Protein AF-A0A7J0FDL5-F1 (afdb_monomer)

Solvent-accessible surface area (backbone atoms only — not comparable to full-atom values): 10970 Å² total; per-residue (Å²): 127,40,43,35,61,50,73,62,72,86,63,91,62,79,85,73,79,92,63,100,62,90,77,68,72,48,79,74,49,80,45,52,60,92,78,50,78,58,84,92,40,75,62,73,76,69,49,45,46,42,46,101,73,34,39,58,66,54,97,44,52,94,80,70,74,81,78,83,60,52,62,76,56,57,80,88,77,82,76,73,83,91,69,69,64,61,73,63,90,83,65,85,80,59,89,59,46,65,60,53,51,54,57,36,47,74,77,42,92,46,58,47,58,34,88,91,36,92,39,43,88,49,96,53,69,39,42,93,92,30,84,48,79,65,75,77,80,79,81,59,66,66,60,56,51,51,53,52,52,52,51,52,50,52,53,51,52,51,50,53,54,51,53,66,74,76,106

Structure (mmCIF, N/CA/C/O backbone):
data_AF-A0A7J0FDL5-F1
#
_entry.id   AF-A0A7J0FDL5-F1
#
loop_
_atom_site.group_PDB
_atom_site.id
_atom_site.type_symbol
_atom_site.label_atom_id
_atom_site.label_alt_id
_atom_site.label_comp_id
_atom_site.label_asym_id
_atom_site.label_entity_id
_atom_site.label_seq_id
_atom_site.pdbx_PDB_ins_code
_atom_site.Cartn_x
_atom_site.Cartn_y
_atom_site.Cartn_z
_atom_site.occupancy
_atom_site.B_iso_or_equiv
_atom_site.auth_seq_id
_atom_site.auth_comp_id
_atom_site.auth_asym_id
_atom_site.auth_atom_id
_atom_site.pdbx_PDB_model_num
ATOM 1 N N . MET A 1 1 ? -16.144 3.521 3.214 1.00 43.31 1 MET A N 1
ATOM 2 C CA . MET A 1 1 ? -16.194 4.628 4.191 1.00 43.31 1 MET A CA 1
ATOM 3 C C . MET A 1 1 ? -15.368 4.153 5.355 1.00 43.31 1 MET A C 1
ATOM 5 O O . MET A 1 1 ? -15.808 3.225 6.023 1.00 43.31 1 MET A O 1
ATOM 9 N N . ASP A 1 2 ? -14.182 4.721 5.526 1.00 51.47 2 ASP A N 1
ATOM 10 C CA . ASP A 1 2 ? -13.229 4.311 6.549 1.00 51.47 2 ASP A CA 1
ATOM 11 C C . ASP A 1 2 ? -13.200 5.342 7.687 1.00 51.47 2 ASP A C 1
ATOM 13 O O . ASP A 1 2 ? -13.493 6.528 7.504 1.00 51.47 2 ASP A O 1
ATOM 17 N N . MET A 1 3 ? -12.944 4.848 8.896 1.00 55.69 3 MET A N 1
ATOM 18 C CA . MET A 1 3 ? -12.823 5.632 10.126 1.00 55.69 3 MET A CA 1
ATOM 19 C C . MET A 1 3 ? -11.340 5.842 10.427 1.00 55.69 3 MET A C 1
ATOM 21 O O . MET A 1 3 ? -10.631 4.846 10.556 1.00 55.69 3 MET A O 1
ATOM 25 N N . ASP A 1 4 ? -10.903 7.090 10.612 1.00 59.00 4 ASP A N 1
ATOM 26 C CA . ASP A 1 4 ? -9.586 7.423 11.171 1.00 59.00 4 ASP A CA 1
ATOM 27 C C . ASP A 1 4 ? -9.755 7.879 12.627 1.00 59.00 4 ASP A C 1
ATOM 29 O O . ASP A 1 4 ? -10.481 8.841 12.914 1.00 59.00 4 ASP A O 1
ATOM 33 N N . MET A 1 5 ? -9.089 7.190 13.556 1.00 58.19 5 MET A N 1
ATOM 34 C CA . MET A 1 5 ? -9.128 7.517 14.983 1.00 58.19 5 MET A CA 1
ATOM 35 C C . MET A 1 5 ? -7.757 8.007 15.444 1.00 58.19 5 MET A C 1
ATOM 37 O O . MET A 1 5 ? -6.802 7.233 15.475 1.00 58.19 5 MET A O 1
ATOM 41 N N . ASP A 1 6 ? -7.679 9.273 15.850 1.00 56.34 6 ASP A N 1
ATOM 42 C CA . ASP A 1 6 ? -6.473 9.848 16.437 1.00 56.34 6 ASP A CA 1
ATOM 43 C C . ASP A 1 6 ? -6.551 9.758 17.962 1.00 56.34 6 ASP A C 1
ATOM 45 O O . ASP A 1 6 ? -7.412 10.353 18.619 1.00 56.34 6 ASP A O 1
ATOM 49 N N . MET A 1 7 ? -5.639 8.984 18.545 1.00 52.59 7 MET A N 1
ATOM 50 C CA . MET A 1 7 ? -5.502 8.885 19.993 1.00 52.59 7 MET A CA 1
ATOM 51 C C . MET A 1 7 ? -4.511 9.942 20.480 1.00 52.59 7 MET A C 1
ATOM 53 O O . MET A 1 7 ? -3.302 9.712 20.501 1.00 52.59 7 MET A O 1
ATOM 57 N N . ASP A 1 8 ? -5.024 11.099 20.894 1.00 48.34 8 ASP A N 1
ATOM 58 C CA . ASP A 1 8 ? -4.204 12.132 21.523 1.00 48.34 8 ASP A CA 1
ATOM 59 C C . ASP A 1 8 ? -3.932 11.757 22.987 1.00 48.34 8 ASP A C 1
ATOM 61 O O . ASP A 1 8 ? -4.763 11.924 23.883 1.00 48.34 8 ASP A O 1
ATOM 65 N N . THR A 1 9 ? -2.759 11.187 23.256 1.00 50.25 9 THR A N 1
ATOM 66 C CA . THR A 1 9 ? -2.285 11.085 24.635 1.00 50.25 9 THR A CA 1
ATOM 67 C C . THR A 1 9 ? -1.778 12.462 25.043 1.00 50.25 9 THR A C 1
ATOM 69 O O . THR A 1 9 ? -0.725 12.859 24.561 1.00 50.25 9 THR A O 1
ATOM 72 N N . ASP A 1 10 ? -2.476 13.176 25.934 1.00 44.59 10 ASP A N 1
ATOM 73 C CA . ASP A 1 10 ? -2.017 14.469 26.476 1.00 44.59 10 ASP A CA 1
ATOM 74 C C . ASP A 1 10 ? -0.600 14.327 27.079 1.00 44.59 10 ASP A C 1
ATOM 76 O O . ASP A 1 10 ? -0.419 13.950 28.242 1.00 44.59 10 ASP A O 1
ATOM 80 N N . THR A 1 11 ? 0.433 14.604 26.275 1.00 44.12 11 THR A N 1
ATOM 81 C CA . THR A 1 11 ? 1.851 14.514 26.650 1.00 44.12 11 THR A CA 1
ATOM 82 C C . THR A 1 11 ? 2.346 15.780 27.344 1.00 44.12 11 THR A C 1
ATOM 84 O O . THR A 1 11 ? 3.553 16.018 27.393 1.00 44.12 11 THR A O 1
ATOM 87 N N . ARG A 1 12 ? 1.466 16.610 27.930 1.00 46.41 12 ARG A N 1
ATOM 88 C CA . ARG A 1 12 ? 1.885 17.848 28.619 1.00 46.41 12 ARG A CA 1
ATOM 89 C C . ARG A 1 12 ? 2.876 17.656 29.769 1.00 46.41 12 ARG A C 1
ATOM 91 O O . ARG A 1 12 ? 3.433 18.643 30.238 1.00 46.41 12 ARG A O 1
ATOM 98 N N . TYR A 1 13 ? 3.156 16.426 30.191 1.00 39.75 13 TYR A N 1
ATOM 99 C CA . TYR A 1 13 ? 4.300 16.119 31.042 1.00 39.75 13 TYR A CA 1
ATOM 100 C C . TYR A 1 13 ? 5.082 14.935 30.475 1.00 39.75 13 TYR A C 1
ATOM 102 O O . TYR A 1 13 ? 4.575 13.817 30.397 1.00 39.75 13 TYR A O 1
ATOM 110 N N . GLY A 1 14 ? 6.323 15.212 30.070 1.00 44.06 14 GLY A N 1
ATOM 111 C CA . GLY A 1 14 ? 7.256 14.230 29.538 1.00 44.06 14 GLY A CA 1
ATOM 112 C C . GLY A 1 14 ? 7.428 13.011 30.448 1.00 44.06 14 GLY A C 1
ATOM 113 O O . GLY A 1 14 ? 7.437 13.121 31.672 1.00 44.06 14 GLY A O 1
ATOM 114 N N . TYR A 1 15 ? 7.609 11.866 29.787 1.00 53.25 15 TYR A N 1
ATOM 115 C CA . TYR A 1 15 ? 7.873 10.536 30.337 1.00 53.25 15 TYR A CA 1
ATOM 116 C C . TYR A 1 15 ? 6.748 9.958 31.215 1.00 53.25 15 TYR A C 1
ATOM 118 O O . TYR A 1 15 ? 6.659 10.234 32.409 1.00 53.25 15 TYR A O 1
ATOM 126 N N . SER A 1 16 ? 5.905 9.079 30.659 1.00 43.62 16 SER A N 1
ATOM 127 C CA . SER A 1 16 ? 4.965 8.319 31.488 1.00 43.62 16 SER A CA 1
ATOM 128 C C . SER A 1 16 ? 4.690 6.925 30.940 1.00 43.62 16 SER A C 1
ATOM 130 O O . SER A 1 16 ? 3.967 6.746 29.967 1.00 43.62 16 SER A O 1
ATOM 132 N N . THR A 1 17 ? 5.183 5.929 31.676 1.00 43.94 17 THR A N 1
ATOM 133 C CA . THR A 1 17 ? 4.533 4.631 31.893 1.00 43.94 17 THR A CA 1
ATOM 134 C C . THR A 1 17 ? 3.007 4.779 31.867 1.00 43.94 17 THR A C 1
ATOM 136 O O . THR A 1 17 ? 2.479 5.695 32.506 1.00 43.94 17 THR A O 1
ATOM 139 N N . ILE A 1 18 ? 2.303 3.885 31.163 1.00 49.88 18 ILE A N 1
ATOM 140 C CA . ILE A 1 18 ? 0.834 3.843 31.081 1.00 49.88 18 ILE A CA 1
ATOM 141 C C . ILE A 1 18 ? 0.268 3.736 32.506 1.00 49.88 18 ILE A C 1
ATOM 143 O O . ILE A 1 18 ? 0.205 2.663 33.104 1.00 49.88 18 ILE A O 1
ATOM 147 N N . ARG A 1 19 ? -0.090 4.876 33.102 1.00 50.00 19 ARG A N 1
ATOM 148 C CA . ARG A 1 19 ? -0.825 4.925 34.368 1.00 50.00 19 ARG A CA 1
ATOM 149 C C . ARG A 1 19 ? -2.304 4.776 34.046 1.00 50.00 19 ARG A C 1
ATOM 151 O O . ARG A 1 19 ? -2.749 5.258 33.012 1.00 50.00 19 ARG A O 1
ATOM 158 N N . LYS A 1 20 ? -3.059 4.145 34.952 1.00 53.22 20 LYS A N 1
ATOM 159 C CA . LYS A 1 20 ? -4.531 4.057 34.934 1.00 53.22 20 LYS A CA 1
ATOM 160 C C . LYS A 1 20 ? -5.160 5.463 34.976 1.00 53.22 20 LYS A C 1
ATOM 162 O O . LYS A 1 20 ? -5.630 5.901 36.021 1.00 53.22 20 LYS A O 1
ATOM 167 N N . ARG A 1 21 ? -5.104 6.198 33.871 1.00 59.09 21 ARG A N 1
ATOM 168 C CA . ARG A 1 21 ? -5.808 7.460 33.638 1.00 59.09 21 ARG A CA 1
ATOM 169 C C . ARG A 1 21 ? -6.819 7.221 32.527 1.00 59.09 21 ARG A C 1
ATOM 171 O O . ARG A 1 21 ? -6.619 6.347 31.688 1.00 59.09 21 ARG A O 1
ATOM 178 N N . ILE A 1 22 ? -7.911 7.975 32.575 1.00 65.62 22 ILE A N 1
ATOM 179 C CA . ILE A 1 22 ? -8.866 8.047 31.472 1.00 65.62 22 ILE A CA 1
ATOM 180 C C . ILE A 1 22 ? -8.096 8.617 30.276 1.00 65.62 22 ILE A C 1
ATOM 182 O O . ILE A 1 22 ? -7.410 9.630 30.423 1.00 65.62 22 ILE A O 1
ATOM 186 N N . ILE A 1 23 ? -8.132 7.898 29.158 1.00 67.12 23 ILE A N 1
ATOM 187 C CA . ILE A 1 23 ? -7.591 8.344 27.877 1.00 67.12 23 ILE A CA 1
ATOM 188 C C . ILE A 1 23 ? -8.788 8.892 27.114 1.00 67.12 23 ILE A C 1
ATOM 190 O O . ILE A 1 23 ? -9.744 8.152 26.878 1.00 67.12 23 ILE A O 1
ATOM 194 N N . ASP A 1 24 ? -8.742 10.173 26.773 1.00 66.94 24 ASP A N 1
ATOM 195 C CA . ASP A 1 24 ? -9.730 10.769 25.886 1.00 66.94 24 ASP A CA 1
ATOM 196 C C . ASP A 1 24 ? -9.332 10.418 24.449 1.00 66.94 24 ASP A C 1
ATOM 198 O O . ASP A 1 24 ? -8.220 10.714 24.016 1.00 66.94 24 ASP A O 1
ATOM 202 N N . ALA A 1 25 ? -10.216 9.734 23.728 1.00 68.88 25 ALA A N 1
ATOM 203 C CA . ALA A 1 25 ? -10.014 9.376 22.330 1.00 68.88 25 ALA A CA 1
ATOM 204 C C . ALA A 1 25 ? -11.014 10.149 21.470 1.00 68.88 25 ALA A C 1
ATOM 206 O O . ALA A 1 25 ? -12.196 10.231 21.815 1.00 68.88 25 ALA A O 1
ATOM 207 N N . TYR A 1 26 ? -10.548 10.700 20.353 1.00 69.81 26 TYR A N 1
ATOM 208 C CA . TYR A 1 26 ? -11.362 11.523 19.467 1.00 69.81 26 TYR A CA 1
ATOM 209 C C . TYR A 1 26 ? -11.416 10.890 18.075 1.00 69.81 26 TYR A C 1
ATOM 211 O O . TYR A 1 26 ? -10.422 10.383 17.559 1.00 69.81 26 TYR A O 1
ATOM 219 N N . LEU A 1 27 ? -12.599 10.911 17.460 1.00 72.38 27 LEU A N 1
ATOM 220 C CA . LEU A 1 27 ? -12.745 10.568 16.049 1.00 72.38 27 LEU A CA 1
ATOM 221 C C . LEU A 1 27 ? -12.364 11.800 15.226 1.00 72.38 27 LEU A C 1
ATOM 223 O O . LEU A 1 27 ? -13.023 12.834 15.346 1.00 72.38 27 LEU A O 1
ATOM 227 N N . PHE A 1 28 ? -11.315 11.692 14.410 1.00 68.25 28 PHE A N 1
ATOM 228 C CA . PHE A 1 28 ? -10.833 12.815 13.609 1.00 68.25 28 PHE A CA 1
ATOM 229 C C . PHE A 1 28 ? -11.695 13.008 12.358 1.00 68.25 28 PHE A C 1
ATOM 231 O O . PHE A 1 28 ? -12.210 14.102 12.122 1.00 68.25 28 PHE A O 1
ATOM 238 N N . ILE A 1 29 ? -11.901 11.942 11.571 1.00 67.88 29 ILE A N 1
ATOM 239 C CA . ILE A 1 29 ? -12.686 12.009 10.333 1.00 67.88 29 ILE A CA 1
ATOM 240 C C . ILE A 1 29 ? -13.232 10.639 9.891 1.00 67.88 29 ILE A C 1
ATOM 242 O O . ILE A 1 29 ? -12.666 9.588 10.185 1.00 67.88 29 ILE A O 1
ATOM 246 N N . LEU A 1 30 ? -14.344 10.679 9.149 1.00 71.44 30 LEU A N 1
ATOM 247 C CA . LEU A 1 30 ? -14.850 9.583 8.319 1.00 71.44 30 LEU A CA 1
ATOM 248 C C . LEU A 1 30 ? -14.560 9.919 6.856 1.00 71.44 30 LEU A C 1
ATOM 250 O O . LEU A 1 30 ? -15.155 10.859 6.324 1.00 71.44 30 LEU A O 1
ATOM 254 N N . ILE A 1 31 ? -13.654 9.193 6.207 1.00 70.12 31 ILE A N 1
ATOM 255 C CA . ILE A 1 31 ? -13.233 9.497 4.834 1.00 70.12 31 ILE A CA 1
ATOM 256 C C . ILE A 1 31 ? -13.081 8.224 3.999 1.00 70.12 31 ILE A C 1
ATOM 258 O O . ILE A 1 31 ? -12.958 7.119 4.514 1.00 70.12 31 ILE A O 1
ATOM 262 N N . ASP A 1 32 ? -13.178 8.362 2.679 1.00 67.19 32 ASP A N 1
ATOM 263 C CA . ASP A 1 32 ? -12.696 7.336 1.758 1.00 67.19 32 ASP A CA 1
ATOM 264 C C . ASP A 1 32 ? -11.197 7.552 1.542 1.00 67.19 32 ASP A C 1
ATOM 266 O O . ASP A 1 32 ? -10.779 8.488 0.859 1.00 67.19 32 ASP A O 1
ATOM 270 N N . ASP A 1 33 ? -10.377 6.699 2.137 1.00 64.19 33 ASP A N 1
ATOM 271 C CA . ASP A 1 33 ? -8.926 6.835 2.069 1.00 64.19 33 ASP A CA 1
ATOM 272 C C . ASP A 1 33 ? -8.343 6.561 0.683 1.00 64.19 33 ASP A C 1
ATOM 274 O O . ASP A 1 33 ? -7.242 7.029 0.377 1.00 64.19 33 ASP A O 1
ATOM 278 N N . ASN A 1 34 ? -9.074 5.860 -0.193 1.00 65.75 34 ASN A N 1
ATOM 279 C CA . ASN A 1 34 ? -8.671 5.746 -1.595 1.00 65.75 34 ASN A CA 1
ATOM 280 C C . ASN A 1 34 ? -8.753 7.111 -2.298 1.00 65.75 34 ASN A C 1
ATOM 282 O O . ASN A 1 34 ? -8.012 7.360 -3.250 1.00 65.75 34 ASN A O 1
ATOM 286 N N . ALA A 1 35 ? -9.601 8.012 -1.794 1.00 68.88 35 ALA A N 1
ATOM 287 C CA . ALA A 1 35 ? -9.724 9.396 -2.238 1.00 68.88 35 ALA A CA 1
ATOM 288 C C . ALA A 1 35 ? -8.890 10.387 -1.399 1.00 68.88 35 ALA A C 1
ATOM 290 O O . ALA A 1 35 ? -8.858 11.581 -1.709 1.00 68.88 35 ALA A O 1
ATOM 291 N N . LYS A 1 36 ? -8.190 9.924 -0.355 1.00 68.75 36 LYS A N 1
ATOM 292 C CA . LYS A 1 36 ? -7.324 10.764 0.479 1.00 68.75 36 LYS A CA 1
ATOM 293 C C . LYS A 1 36 ? -5.974 10.974 -0.199 1.00 68.75 36 LYS A C 1
ATOM 295 O O . LYS A 1 36 ? -5.345 10.031 -0.694 1.00 68.75 36 LYS A O 1
ATOM 300 N N . SER A 1 37 ? -5.542 12.233 -0.240 1.00 65.19 37 SER A N 1
ATOM 301 C CA . SER A 1 37 ? -4.256 12.617 -0.819 1.00 65.19 37 SER A CA 1
ATOM 302 C C . SER A 1 37 ? -3.092 12.065 0.005 1.00 65.19 37 SER A C 1
ATOM 304 O O . SER A 1 37 ? -3.137 12.106 1.228 1.00 65.19 37 SER A O 1
ATOM 306 N N . ILE A 1 38 ? -2.039 11.608 -0.674 1.00 67.75 38 ILE A N 1
ATOM 307 C CA . ILE A 1 38 ? -0.753 11.214 -0.069 1.00 67.75 38 ILE A CA 1
ATOM 308 C C . ILE A 1 38 ? 0.249 12.377 0.006 1.00 67.75 38 ILE A C 1
ATOM 310 O O . ILE A 1 38 ? 1.382 12.192 0.435 1.00 67.75 38 ILE A O 1
ATOM 314 N N . THR A 1 39 ? -0.136 13.573 -0.459 1.00 64.31 39 THR A N 1
ATOM 315 C CA . THR A 1 39 ? 0.737 14.758 -0.461 1.00 64.31 39 THR A CA 1
ATOM 316 C C . THR A 1 39 ? 1.253 15.159 0.928 1.00 64.31 39 THR A C 1
ATOM 318 O O . THR A 1 39 ? 2.411 15.569 0.993 1.00 64.31 39 THR A O 1
ATOM 321 N N . PRO A 1 40 ? 0.470 15.081 2.026 1.00 63.59 40 PRO A N 1
ATOM 322 C CA . PRO A 1 40 ? 0.981 15.446 3.347 1.00 63.59 40 PRO A CA 1
ATOM 323 C C . PRO A 1 40 ? 1.905 14.368 3.948 1.00 63.59 40 PRO A C 1
ATOM 325 O O . PRO A 1 40 ? 2.838 14.706 4.677 1.00 63.59 40 PRO A O 1
ATOM 328 N N . GLY A 1 41 ? 1.737 13.101 3.557 1.00 66.12 41 GLY A N 1
ATOM 329 C CA . GLY A 1 41 ? 2.733 12.046 3.717 1.00 66.12 41 GLY A CA 1
ATOM 330 C C . GLY A 1 41 ? 2.187 10.631 3.498 1.00 66.12 41 GLY A C 1
ATOM 331 O O . GLY A 1 41 ? 0.985 10.384 3.475 1.00 66.12 41 GLY A O 1
ATOM 332 N N . CYS A 1 42 ? 3.090 9.654 3.370 1.00 66.62 42 CYS A N 1
ATOM 333 C CA . CYS A 1 42 ? 2.742 8.246 3.115 1.00 66.62 42 CYS A CA 1
ATOM 334 C C . CYS A 1 42 ? 2.041 7.538 4.297 1.00 66.62 42 CYS A C 1
ATOM 336 O O . CYS A 1 42 ? 1.556 6.416 4.159 1.00 66.62 42 CYS A O 1
ATOM 338 N N . PHE A 1 43 ? 2.010 8.163 5.476 1.00 65.12 43 PHE A N 1
ATOM 339 C CA . PHE A 1 43 ? 1.526 7.567 6.724 1.00 65.12 43 PHE A CA 1
ATOM 340 C C . PHE A 1 43 ? 0.008 7.688 6.915 1.00 65.12 43 PHE A C 1
ATOM 342 O O . PHE A 1 43 ? -0.591 6.816 7.538 1.00 65.12 43 PHE A O 1
ATOM 349 N N . GLU A 1 44 ? -0.636 8.707 6.343 1.00 63.62 44 GLU A N 1
ATOM 350 C CA . GLU A 1 44 ? -2.047 9.027 6.617 1.00 63.62 44 GLU A CA 1
ATOM 351 C C . GLU A 1 44 ? -3.034 7.948 6.165 1.00 63.62 44 GLU A C 1
ATOM 353 O O . GLU A 1 44 ? -4.095 7.813 6.761 1.00 63.62 44 GLU A O 1
ATOM 358 N N . ARG A 1 45 ? -2.683 7.132 5.165 1.00 66.19 45 ARG A N 1
ATOM 359 C CA . ARG A 1 45 ? -3.528 6.017 4.697 1.00 66.19 45 ARG A CA 1
ATOM 360 C C . ARG A 1 45 ? -3.516 4.785 5.610 1.00 66.19 45 ARG A C 1
ATOM 362 O O . ARG A 1 45 ? -4.258 3.839 5.344 1.00 66.19 45 ARG A O 1
ATOM 369 N N . HIS A 1 46 ? -2.686 4.777 6.658 1.00 70.62 46 HIS A N 1
ATOM 370 C CA . HIS A 1 46 ? -2.448 3.617 7.525 1.00 70.62 46 HIS A CA 1
ATOM 371 C C . HIS A 1 46 ? -3.115 3.715 8.908 1.00 70.62 46 HIS A C 1
ATOM 373 O O . HIS A 1 46 ? -2.989 2.779 9.704 1.00 70.62 46 HIS A O 1
ATOM 379 N N . TRP A 1 47 ? -3.820 4.808 9.214 1.00 71.94 47 TRP A N 1
ATOM 380 C CA . TRP A 1 47 ? -4.470 5.045 10.519 1.00 71.94 47 TRP A CA 1
ATOM 381 C C . TRP A 1 47 ? -5.931 4.584 10.588 1.00 71.94 47 TRP A C 1
ATOM 383 O O . TRP A 1 47 ? -6.619 4.793 11.587 1.00 71.94 47 TRP A O 1
ATOM 393 N N . ARG A 1 48 ? -6.355 3.847 9.561 1.00 72.88 48 ARG A N 1
ATOM 394 C CA . ARG A 1 48 ? -7.690 3.276 9.447 1.00 72.88 48 ARG A CA 1
ATOM 395 C C . ARG A 1 48 ? -8.036 2.354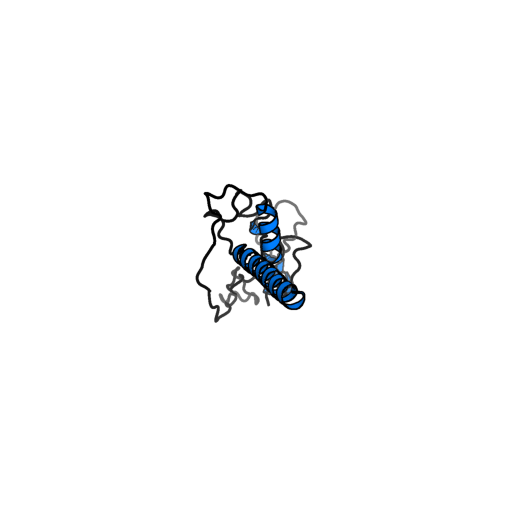 10.606 1.00 72.88 48 ARG A C 1
ATOM 397 O O . ARG A 1 48 ? -7.217 1.553 11.063 1.00 72.88 48 ARG A O 1
ATOM 404 N N . VAL A 1 49 ? -9.307 2.385 10.978 1.00 81.88 49 VAL A N 1
ATOM 405 C CA . VAL A 1 49 ? -9.942 1.468 11.928 1.00 81.88 49 VAL A CA 1
ATOM 406 C C . VAL A 1 49 ? -10.249 0.092 11.301 1.00 81.88 49 VAL A C 1
ATOM 408 O O . VAL A 1 49 ? -10.340 -0.906 12.021 1.00 81.88 49 VAL A O 1
ATOM 411 N N . PHE A 1 50 ? -10.340 0.020 9.969 1.00 81.00 50 PHE A N 1
ATOM 412 C CA . PHE A 1 50 ? -10.495 -1.216 9.195 1.00 81.00 50 PHE A CA 1
ATOM 413 C C . PHE A 1 50 ? -9.312 -1.443 8.243 1.00 81.00 50 PHE A C 1
ATOM 415 O O . PHE A 1 50 ? -8.684 -0.496 7.772 1.00 81.00 50 PHE A O 1
ATOM 422 N N . GLU A 1 51 ? -9.011 -2.704 7.943 1.00 78.69 51 GLU A N 1
ATOM 423 C CA . GLU A 1 51 ? -8.129 -3.088 6.841 1.00 78.69 51 GLU A CA 1
ATOM 424 C C . GLU A 1 51 ? -8.787 -2.809 5.477 1.00 78.69 51 GLU A C 1
ATOM 426 O O . GLU A 1 51 ? -9.980 -2.517 5.383 1.00 78.69 51 GLU A O 1
ATOM 431 N N . PHE A 1 52 ? -8.016 -2.934 4.391 1.00 75.75 52 PHE A N 1
ATOM 432 C CA . PHE A 1 52 ? -8.496 -2.701 3.020 1.00 75.75 52 PHE A CA 1
ATOM 43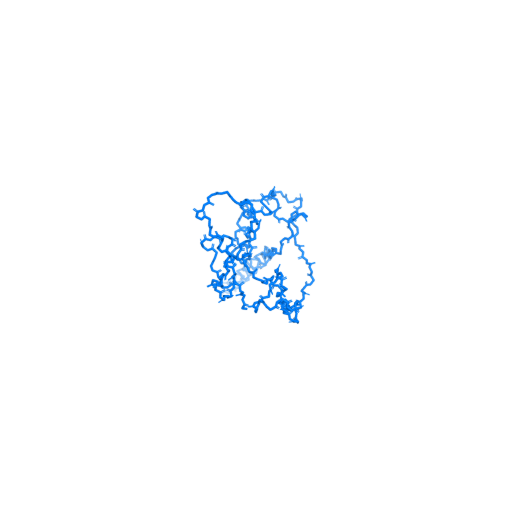3 C C . PHE A 1 52 ? -9.671 -3.608 2.608 1.00 75.75 52 PHE A C 1
ATOM 435 O O . PHE A 1 52 ? -10.391 -3.299 1.662 1.00 75.75 52 PHE A O 1
ATOM 442 N N . ASP A 1 53 ? -9.845 -4.739 3.292 1.00 75.94 53 ASP A N 1
ATOM 443 C CA . ASP A 1 53 ? -10.923 -5.704 3.093 1.00 75.94 53 ASP A CA 1
ATOM 444 C C . ASP A 1 53 ? -12.054 -5.551 4.126 1.00 75.94 53 ASP A C 1
ATOM 446 O O . ASP A 1 53 ? -12.889 -6.437 4.278 1.00 75.94 53 ASP A O 1
ATOM 450 N N . GLY A 1 54 ? -12.096 -4.437 4.861 1.00 81.69 54 GLY A N 1
ATOM 451 C CA . GLY A 1 54 ? -13.153 -4.161 5.829 1.00 81.69 54 GLY A CA 1
ATOM 452 C C . GLY A 1 54 ? -13.069 -4.999 7.105 1.00 81.69 54 GLY A C 1
ATOM 453 O O . GLY A 1 54 ? -14.028 -5.00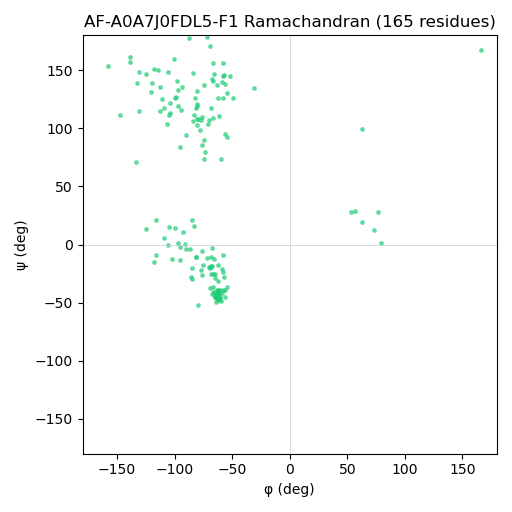5 7.878 1.00 81.69 54 GLY A O 1
ATOM 454 N N . LYS A 1 55 ? -11.960 -5.708 7.361 1.00 85.75 55 LYS A N 1
ATOM 455 C CA . LYS A 1 55 ? -11.731 -6.364 8.655 1.00 85.75 55 LYS A CA 1
ATOM 456 C C . LYS A 1 55 ? -11.369 -5.344 9.734 1.00 85.75 55 LYS A C 1
ATOM 458 O O . LYS A 1 55 ? -10.573 -4.448 9.467 1.00 85.75 55 LYS A O 1
ATOM 463 N N . PRO A 1 56 ? -11.912 -5.460 10.956 1.00 86.94 56 PRO A N 1
ATOM 464 C CA . PRO A 1 56 ? -11.505 -4.619 12.073 1.00 86.94 56 PRO A CA 1
ATOM 465 C C . PRO A 1 56 ? -10.007 -4.742 12.349 1.00 86.94 56 PRO A C 1
ATOM 467 O O . PRO A 1 56 ? -9.515 -5.844 12.580 1.00 86.94 56 PRO A O 1
ATOM 470 N N . LYS A 1 57 ? -9.296 -3.613 12.378 1.00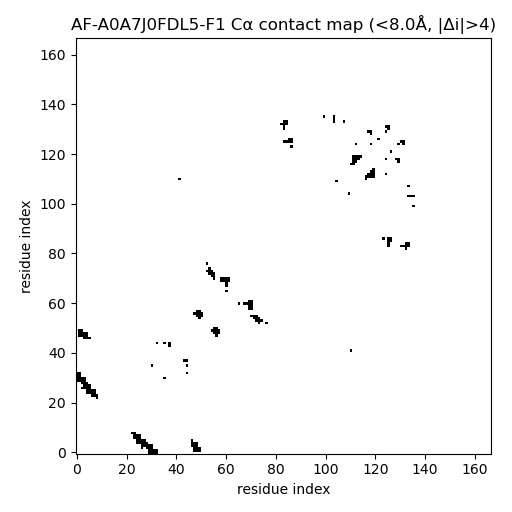 84.56 57 LYS A N 1
ATOM 471 C CA . LYS A 1 57 ? -7.865 -3.574 12.712 1.00 84.56 57 LYS A CA 1
ATOM 472 C C . LYS A 1 57 ? -7.619 -3.514 14.221 1.00 84.56 57 LYS A C 1
ATOM 474 O O . LYS A 1 57 ? -6.600 -3.994 14.711 1.00 84.56 57 LYS A O 1
ATOM 479 N N . TYR A 1 58 ? -8.551 -2.916 14.961 1.00 82.69 58 TYR A N 1
ATOM 480 C CA . TYR A 1 58 ? -8.454 -2.713 16.404 1.00 82.69 58 TYR A CA 1
ATOM 481 C C . TYR A 1 58 ? -9.668 -3.298 17.124 1.00 82.69 58 TYR A C 1
ATOM 483 O O . TYR A 1 58 ? -10.793 -3.247 16.623 1.00 82.69 58 TYR A O 1
ATOM 491 N N . GLU A 1 59 ? -9.447 -3.797 18.339 1.00 82.25 59 GLU A N 1
ATOM 492 C CA . GLU A 1 59 ? -10.517 -4.172 19.266 1.00 82.25 59 GLU A CA 1
ATOM 493 C C . GLU A 1 59 ? -11.171 -2.903 19.834 1.00 82.25 59 GLU A C 1
ATOM 495 O O . GLU A 1 59 ? -10.855 -2.447 20.933 1.00 82.25 59 GLU A O 1
ATOM 500 N N . LEU A 1 60 ? -12.051 -2.293 19.038 1.00 79.69 60 LEU A N 1
ATOM 501 C CA . LEU A 1 60 ? -12.707 -1.029 19.357 1.00 79.69 60 LEU A CA 1
ATOM 502 C C . LEU A 1 60 ? -14.204 -1.231 19.630 1.00 79.69 60 LEU A C 1
ATOM 504 O O . LEU A 1 60 ? -14.935 -1.750 18.788 1.00 79.69 60 LEU A O 1
ATOM 508 N N . ASP A 1 61 ? -14.657 -0.772 20.798 1.00 81.44 61 ASP A N 1
ATOM 509 C CA . ASP A 1 61 ? -16.072 -0.628 21.161 1.00 81.44 61 ASP A CA 1
ATOM 510 C C . ASP A 1 61 ? -16.435 0.863 21.138 1.00 81.44 61 ASP A C 1
ATOM 512 O O . ASP A 1 61 ? -16.088 1.611 22.054 1.00 81.44 61 ASP A O 1
ATOM 516 N N . LEU A 1 62 ? -17.135 1.292 20.085 1.00 77.50 62 LEU A N 1
ATOM 517 C CA . LEU A 1 62 ? -17.524 2.694 19.885 1.00 77.50 62 LEU A CA 1
ATOM 518 C C . LEU A 1 62 ? -18.545 3.198 20.918 1.00 77.50 62 LEU A C 1
ATOM 520 O O . LEU A 1 62 ? -18.692 4.408 21.083 1.00 77.50 62 LEU A O 1
ATOM 524 N N . PHE A 1 63 ? -19.252 2.301 21.612 1.00 78.31 63 PHE A N 1
ATOM 525 C CA . PHE A 1 63 ? -20.239 2.667 22.630 1.00 78.31 63 PHE A CA 1
ATOM 526 C C . PHE A 1 63 ? -19.653 2.663 24.046 1.00 78.31 63 PHE A C 1
ATOM 528 O O . PHE A 1 63 ? -20.285 3.174 24.972 1.00 78.31 63 PHE A O 1
ATOM 535 N N . GLY A 1 64 ? -18.460 2.087 24.231 1.00 74.31 64 GLY A N 1
ATOM 536 C CA . GLY A 1 64 ? -17.789 1.993 25.528 1.00 74.31 64 GLY A CA 1
ATOM 537 C C . GLY A 1 64 ? -18.553 1.161 26.565 1.00 74.31 64 GLY A C 1
ATOM 538 O O . GLY A 1 64 ? -18.309 1.296 27.766 1.00 74.31 64 GLY A O 1
ATOM 539 N N . LEU A 1 65 ? -19.482 0.310 26.125 1.00 77.94 65 LEU A N 1
ATOM 540 C CA . LEU A 1 65 ? -20.350 -0.484 26.997 1.00 77.94 65 LEU A CA 1
ATOM 541 C C . LEU A 1 65 ? -19.654 -1.750 27.522 1.00 77.94 65 LEU A C 1
ATOM 543 O O . LEU A 1 65 ? -20.161 -2.385 28.444 1.00 77.94 65 LEU A O 1
ATOM 547 N N . ARG A 1 66 ? -18.477 -2.103 26.979 1.00 69.69 66 ARG A N 1
ATOM 548 C CA . ARG A 1 66 ? -17.679 -3.290 27.355 1.00 69.69 66 ARG A CA 1
ATOM 549 C C . ARG A 1 66 ? -18.463 -4.597 27.218 1.00 69.69 66 ARG A C 1
ATOM 551 O O . ARG A 1 66 ? -18.183 -5.575 27.906 1.00 69.69 66 ARG A O 1
ATOM 558 N N . GLU A 1 67 ? -19.419 -4.634 26.295 1.00 74.06 67 GLU A N 1
ATOM 559 C CA . GLU A 1 67 ? -20.263 -5.805 26.029 1.00 74.06 67 GLU A CA 1
ATOM 560 C C . GLU A 1 67 ? -19.593 -6.832 25.092 1.00 74.06 67 GLU A C 1
ATOM 562 O O . GLU A 1 67 ? -20.278 -7.686 24.535 1.00 74.06 67 GLU A O 1
ATOM 567 N N . ASN A 1 68 ? -18.270 -6.754 24.877 1.00 67.31 68 ASN A N 1
ATOM 568 C CA . ASN A 1 68 ? -17.540 -7.515 23.846 1.00 67.31 68 ASN A CA 1
ATOM 569 C C . ASN A 1 68 ? -18.133 -7.356 22.432 1.00 67.31 68 ASN A C 1
ATOM 571 O O . ASN A 1 68 ? -18.023 -8.245 21.590 1.00 67.31 68 ASN A O 1
ATOM 575 N N . LYS A 1 69 ? -18.770 -6.214 22.162 1.00 73.88 69 LYS A N 1
ATOM 576 C CA . LYS A 1 69 ? -19.274 -5.851 20.837 1.00 73.88 69 LYS A CA 1
ATOM 577 C C . LYS A 1 69 ? -18.234 -4.981 20.148 1.00 73.88 69 LYS A C 1
ATOM 579 O O . LYS A 1 69 ? -18.278 -3.759 20.237 1.00 73.88 69 LYS A O 1
ATOM 584 N N . GLY A 1 70 ? -17.260 -5.645 19.535 1.00 81.38 70 GLY A N 1
ATOM 585 C CA . GLY A 1 70 ? -16.287 -4.987 18.673 1.00 81.38 70 GLY A CA 1
ATOM 586 C C . GLY A 1 70 ? -16.909 -4.546 17.349 1.00 81.38 70 GLY A C 1
ATOM 587 O O . GLY A 1 70 ? -18.082 -4.799 17.062 1.00 8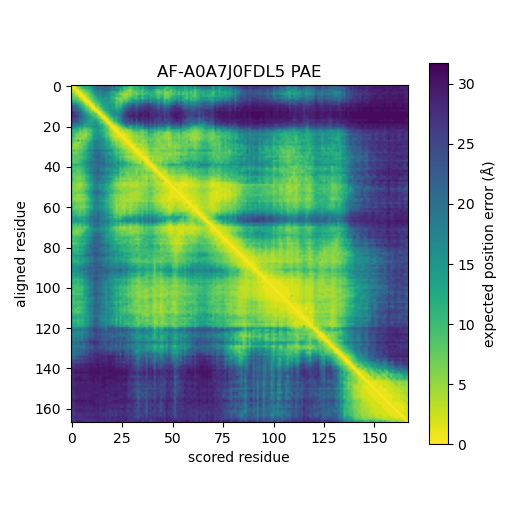1.38 70 GLY A O 1
ATOM 588 N N . LEU A 1 71 ? -16.091 -3.906 16.525 1.00 85.56 71 LEU A N 1
ATOM 589 C CA . LEU A 1 71 ? -16.440 -3.592 15.145 1.00 85.56 71 LEU A CA 1
ATOM 590 C C . LEU A 1 71 ? -16.800 -4.865 14.370 1.00 85.56 71 LEU A C 1
ATOM 592 O O . LEU A 1 71 ? -16.215 -5.929 14.574 1.00 85.56 71 LEU A O 1
ATOM 596 N N . VAL A 1 72 ? -17.750 -4.734 13.450 1.00 87.06 72 VAL A N 1
ATOM 597 C CA . VAL A 1 72 ? -18.184 -5.828 12.579 1.00 87.06 72 VAL A CA 1
ATOM 598 C C . VAL A 1 72 ? -17.451 -5.708 11.252 1.00 87.06 72 VAL A C 1
ATOM 600 O O . VAL A 1 72 ? -17.371 -4.616 10.691 1.00 87.06 72 VAL A O 1
ATOM 603 N N . ALA A 1 73 ? -16.905 -6.822 10.768 1.00 86.56 73 ALA A N 1
ATOM 604 C CA . ALA A 1 73 ? -16.244 -6.857 9.473 1.00 86.56 73 ALA A CA 1
ATOM 605 C C . ALA A 1 73 ? -17.237 -6.609 8.331 1.00 86.56 73 ALA A C 1
ATOM 607 O O . ALA A 1 73 ? -18.391 -7.032 8.398 1.00 86.56 73 ALA A O 1
ATOM 608 N N . GLY A 1 74 ? -16.764 -5.964 7.266 1.00 84.44 74 GLY A N 1
ATOM 609 C CA . GLY A 1 74 ? -17.488 -5.937 6.000 1.00 84.44 74 GLY A CA 1
ATOM 610 C C . GLY A 1 74 ? -17.710 -7.356 5.466 1.00 84.44 74 GLY A C 1
ATOM 611 O O . GLY A 1 74 ? -16.828 -8.210 5.549 1.00 84.44 74 GLY A O 1
ATOM 612 N N . GLU A 1 75 ? -18.895 -7.617 4.920 1.00 86.69 75 GLU A N 1
ATOM 613 C CA . GLU A 1 75 ? -19.241 -8.908 4.318 1.00 86.69 75 GLU A CA 1
ATOM 614 C C . GLU A 1 75 ? -19.136 -8.857 2.786 1.00 86.69 75 GLU A C 1
ATOM 616 O O . GLU A 1 75 ? -19.204 -7.789 2.178 1.00 86.69 75 GLU A O 1
ATOM 621 N N . GLY A 1 76 ? -19.006 -10.027 2.150 1.00 85.06 76 GLY A N 1
ATOM 622 C CA . GLY A 1 76 ? -19.042 -10.147 0.687 1.00 85.06 76 GLY A CA 1
ATOM 623 C C . GLY A 1 76 ? -17.761 -9.712 -0.030 1.00 85.06 76 GLY A C 1
ATOM 624 O O . GLY A 1 76 ? -17.824 -9.274 -1.175 1.00 85.06 76 GLY A O 1
ATOM 625 N N . VAL A 1 77 ? -16.603 -9.811 0.629 1.00 83.00 77 VAL A N 1
ATOM 626 C CA . VAL A 1 77 ? -15.315 -9.496 -0.002 1.00 83.00 77 VAL A CA 1
ATOM 627 C C . VAL A 1 77 ? -14.841 -10.666 -0.855 1.00 83.00 77 VAL A C 1
ATOM 629 O O . VAL A 1 77 ? -14.393 -11.694 -0.343 1.00 83.00 77 VAL A O 1
ATOM 632 N N . ASP A 1 78 ? -14.901 -10.484 -2.170 1.00 81.94 78 ASP A N 1
ATOM 633 C CA . ASP A 1 78 ? -14.348 -11.428 -3.133 1.00 81.94 78 ASP A CA 1
ATOM 634 C C . ASP A 1 78 ? -12.851 -11.178 -3.328 1.00 81.94 78 ASP A C 1
ATOM 636 O O . ASP A 1 78 ? -12.422 -10.177 -3.909 1.00 81.94 78 ASP A O 1
ATOM 640 N N . TYR A 1 79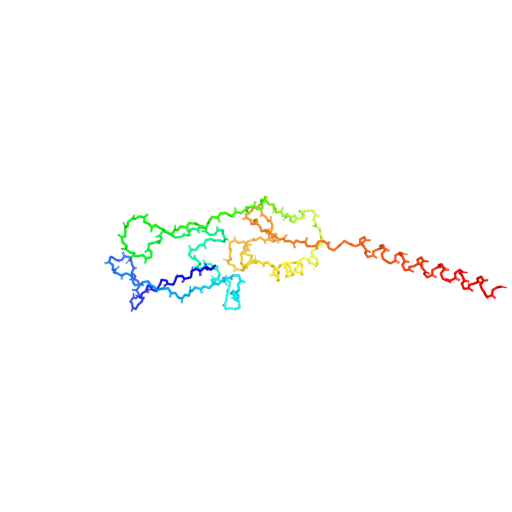 ? -12.029 -12.120 -2.867 1.00 75.50 79 TYR A N 1
ATOM 641 C CA . TYR A 1 79 ? -10.592 -12.067 -3.105 1.00 75.50 79 TYR A CA 1
ATOM 642 C C . TYR A 1 79 ? -10.255 -12.627 -4.483 1.00 75.50 79 TYR A C 1
ATOM 644 O O . TYR A 1 79 ? -10.543 -13.781 -4.811 1.00 75.50 79 TYR A O 1
ATOM 652 N N . ILE A 1 80 ? -9.540 -11.832 -5.270 1.00 75.19 80 ILE A N 1
ATOM 653 C CA . ILE A 1 80 ? -8.857 -12.325 -6.463 1.00 75.19 80 ILE A CA 1
ATOM 654 C C . ILE A 1 80 ? -7.718 -13.256 -6.000 1.00 75.19 80 ILE A C 1
ATOM 656 O O . ILE A 1 80 ? -7.077 -12.969 -4.982 1.00 75.19 80 ILE A O 1
ATOM 660 N N . PRO A 1 81 ? -7.431 -14.370 -6.708 1.00 78.19 81 PRO A N 1
ATOM 661 C CA . PRO A 1 81 ? -6.294 -15.222 -6.386 1.00 78.19 81 PRO A CA 1
ATOM 662 C C . PRO A 1 81 ? -5.015 -14.400 -6.229 1.00 78.19 81 PRO A C 1
ATOM 664 O O . PRO A 1 81 ? -4.648 -13.652 -7.137 1.00 78.19 81 PRO A O 1
ATOM 667 N N . LYS A 1 82 ? -4.333 -14.564 -5.090 1.00 73.00 82 LYS A N 1
ATOM 668 C CA . LYS A 1 82 ? -3.068 -13.882 -4.810 1.00 73.00 82 LYS A CA 1
ATOM 669 C C . LYS A 1 82 ? -2.034 -14.310 -5.848 1.00 73.00 82 LYS A C 1
ATOM 671 O O . LYS A 1 82 ? -1.624 -15.468 -5.882 1.00 73.00 82 LYS A O 1
ATOM 676 N N . ARG A 1 83 ? -1.661 -13.381 -6.721 1.00 72.88 83 ARG A N 1
ATOM 677 C CA . ARG A 1 83 ? -0.627 -13.550 -7.742 1.00 72.88 83 ARG A CA 1
ATOM 678 C C . ARG A 1 83 ? 0.273 -12.332 -7.692 1.00 72.88 83 ARG A C 1
ATOM 680 O O . ARG A 1 83 ? -0.222 -11.214 -7.581 1.00 72.88 83 ARG A O 1
ATOM 687 N N . TRP A 1 84 ? 1.567 -12.562 -7.815 1.00 72.75 84 TRP A N 1
ATOM 688 C CA . TRP A 1 84 ? 2.574 -11.516 -7.870 1.00 72.75 84 TRP A CA 1
ATOM 689 C C . TRP A 1 84 ? 3.502 -11.779 -9.055 1.00 72.75 84 TRP A C 1
ATOM 691 O O . TRP A 1 84 ? 3.709 -12.924 -9.468 1.00 72.75 84 TRP A O 1
ATOM 701 N N . CYS A 1 85 ? 4.014 -10.699 -9.633 1.00 72.56 85 CYS A N 1
ATOM 702 C CA . CYS A 1 85 ? 5.059 -10.750 -10.643 1.00 72.56 85 CYS A CA 1
ATOM 703 C C . CYS A 1 85 ? 6.379 -10.474 -9.933 1.00 72.56 85 CYS A C 1
ATOM 705 O O . CYS A 1 85 ? 6.484 -9.467 -9.245 1.00 72.56 85 CYS A O 1
ATOM 707 N N . VAL A 1 86 ? 7.360 -11.355 -10.111 1.00 73.69 86 VAL A N 1
ATOM 708 C CA . VAL A 1 86 ? 8.720 -11.140 -9.605 1.00 73.69 86 VAL A CA 1
ATOM 709 C C . VAL A 1 86 ? 9.577 -10.604 -10.743 1.00 73.69 86 VAL A C 1
ATOM 711 O O . VAL A 1 86 ? 9.422 -11.038 -11.896 1.00 73.69 86 VAL A O 1
ATOM 714 N N . LEU A 1 87 ? 10.458 -9.651 -10.441 1.00 73.12 87 LEU A N 1
ATOM 715 C CA . LEU A 1 87 ? 11.469 -9.199 -11.384 1.00 73.12 87 LEU A CA 1
ATOM 716 C C . LEU A 1 87 ? 12.298 -10.403 -11.839 1.00 73.12 87 LEU A C 1
ATOM 718 O O . LEU A 1 87 ? 12.624 -11.302 -11.069 1.00 73.12 87 LEU A O 1
ATOM 722 N N . ASN A 1 88 ? 12.609 -10.469 -13.130 1.00 76.25 88 ASN A N 1
ATOM 723 C CA . ASN A 1 88 ? 13.392 -11.587 -13.637 1.00 76.25 88 ASN A CA 1
ATOM 724 C C . ASN A 1 88 ? 14.827 -11.485 -13.083 1.00 76.25 88 ASN A C 1
ATOM 726 O O . ASN A 1 88 ? 15.529 -10.555 -13.484 1.00 76.25 88 ASN A O 1
ATOM 730 N N . PRO A 1 89 ? 15.315 -12.450 -12.277 1.00 76.38 89 PRO A N 1
ATOM 731 C CA . PRO A 1 89 ? 16.656 -12.383 -11.688 1.00 76.38 89 PRO A CA 1
ATOM 732 C C . PRO A 1 89 ? 17.775 -12.463 -12.737 1.00 76.38 89 PRO A C 1
ATOM 734 O O . PRO A 1 89 ? 18.937 -12.215 -12.441 1.00 76.38 89 PRO A O 1
ATOM 737 N N . GLN A 1 90 ? 17.440 -12.841 -13.975 1.00 79.56 90 GLN A N 1
ATOM 738 C CA . GLN A 1 90 ? 18.367 -12.893 -15.106 1.00 79.56 90 GLN A CA 1
ATOM 739 C C . GLN A 1 90 ? 18.309 -11.641 -15.995 1.00 79.56 90 GLN A C 1
ATOM 741 O O . GLN A 1 90 ? 18.991 -11.596 -17.022 1.00 79.56 90 GLN A O 1
ATOM 746 N N . ALA A 1 91 ? 17.478 -10.647 -15.659 1.00 78.44 91 ALA A N 1
ATOM 747 C CA . ALA A 1 91 ? 17.468 -9.369 -16.360 1.00 78.44 91 ALA A CA 1
ATOM 748 C C . ALA A 1 91 ? 18.819 -8.661 -16.174 1.00 78.44 91 ALA A C 1
ATOM 750 O O . ALA A 1 91 ? 19.405 -8.682 -15.097 1.00 78.44 91 ALA A O 1
ATOM 751 N N . ARG A 1 92 ? 19.336 -8.076 -17.256 1.00 76.00 92 ARG A N 1
ATOM 752 C CA . ARG A 1 92 ? 20.634 -7.374 -17.266 1.00 76.00 92 ARG A CA 1
ATOM 753 C C . ARG A 1 92 ? 20.513 -5.897 -17.612 1.00 76.00 92 ARG A C 1
ATOM 755 O O . ARG A 1 92 ? 21.470 -5.158 -17.428 1.00 76.00 92 ARG A O 1
ATOM 762 N N . ASP A 1 93 ? 19.365 -5.506 -18.149 1.00 78.00 93 ASP A N 1
ATOM 763 C CA . ASP A 1 93 ? 19.067 -4.144 -18.555 1.00 78.00 93 ASP A CA 1
ATOM 764 C C . ASP A 1 93 ? 18.038 -3.562 -17.587 1.00 78.00 93 ASP A C 1
ATOM 766 O O . ASP A 1 93 ? 16.928 -4.084 -17.454 1.00 78.00 93 ASP A O 1
ATOM 770 N N . PHE A 1 94 ? 18.458 -2.510 -16.890 1.00 78.75 94 PHE A N 1
ATOM 771 C CA . PHE A 1 94 ? 17.676 -1.797 -15.887 1.00 78.75 94 PHE A CA 1
ATOM 772 C C . PHE A 1 94 ? 17.586 -0.299 -16.200 1.00 78.75 94 PHE A C 1
ATOM 774 O O . PHE A 1 94 ? 17.150 0.462 -15.339 1.00 78.75 94 PHE A O 1
ATOM 781 N N . GLU A 1 95 ? 17.959 0.149 -17.408 1.00 82.94 95 GLU A N 1
ATOM 782 C CA . GLU A 1 95 ? 17.908 1.580 -17.760 1.00 82.94 95 GLU A CA 1
ATOM 783 C C . GLU A 1 95 ? 16.497 2.163 -17.573 1.00 82.94 95 GLU A C 1
ATOM 785 O O . GLU A 1 95 ? 16.321 3.260 -17.041 1.00 82.94 95 GLU A O 1
ATOM 790 N N . ASP A 1 96 ? 15.478 1.379 -17.927 1.00 79.19 96 ASP A N 1
ATOM 791 C CA . ASP A 1 96 ? 14.071 1.770 -17.826 1.00 79.19 96 ASP A CA 1
ATOM 792 C C . ASP A 1 96 ? 13.424 1.414 -16.488 1.00 79.19 96 ASP A C 1
ATOM 794 O O . ASP A 1 96 ? 12.261 1.750 -16.249 1.00 79.19 96 ASP A O 1
ATOM 798 N N . PHE A 1 97 ? 14.155 0.732 -15.607 1.00 78.31 97 PHE A N 1
ATOM 799 C CA . PHE A 1 97 ? 13.603 0.210 -14.366 1.00 78.31 97 PHE A CA 1
ATOM 800 C C . PHE A 1 97 ? 13.033 1.315 -13.460 1.00 78.31 97 PHE A C 1
ATOM 802 O O . PHE A 1 97 ? 11.858 1.201 -13.104 1.00 78.31 97 PHE A O 1
ATOM 809 N N . PRO A 1 98 ? 13.740 2.435 -13.188 1.00 80.00 98 PRO A N 1
ATOM 810 C CA . PRO A 1 98 ? 13.183 3.526 -12.387 1.00 80.00 98 PRO A CA 1
ATOM 811 C C . PRO A 1 98 ? 11.895 4.112 -12.982 1.00 80.00 98 PRO A C 1
ATOM 813 O O . PRO A 1 98 ? 10.920 4.313 -12.268 1.00 80.00 98 PRO A O 1
ATOM 816 N N . ARG A 1 99 ? 11.842 4.301 -14.311 1.00 79.50 99 ARG A N 1
ATOM 817 C CA . ARG A 1 99 ? 10.655 4.849 -14.996 1.00 79.50 99 ARG A CA 1
ATOM 818 C C . ARG A 1 99 ? 9.454 3.911 -14.921 1.00 79.50 99 ARG A C 1
ATOM 820 O O . ARG A 1 99 ? 8.319 4.371 -14.816 1.00 79.50 99 ARG A O 1
ATOM 827 N N . ASN A 1 100 ? 9.693 2.603 -14.990 1.00 79.38 100 ASN A N 1
ATOM 828 C CA . ASN A 1 100 ? 8.641 1.599 -14.861 1.00 79.38 100 ASN A CA 1
ATOM 829 C C . ASN A 1 100 ? 8.085 1.546 -13.434 1.00 79.38 100 ASN A C 1
ATOM 831 O O . ASN A 1 100 ? 6.874 1.400 -13.271 1.00 79.38 100 ASN A O 1
ATOM 835 N N . ILE A 1 101 ? 8.947 1.707 -12.423 1.00 78.69 101 ILE A N 1
ATOM 836 C CA . ILE A 1 101 ? 8.524 1.841 -11.025 1.00 78.69 101 ILE A CA 1
ATOM 837 C C . ILE A 1 101 ? 7.708 3.122 -10.839 1.00 78.69 101 ILE A C 1
ATOM 839 O O . ILE A 1 101 ? 6.584 3.036 -10.353 1.00 78.69 101 ILE A O 1
ATOM 843 N N . ASP A 1 102 ? 8.189 4.275 -11.313 1.00 81.12 102 ASP A N 1
ATOM 844 C CA . ASP A 1 102 ? 7.455 5.548 -11.232 1.00 81.12 102 ASP A CA 1
ATOM 845 C C . ASP A 1 102 ? 6.068 5.453 -11.883 1.00 81.12 102 ASP A C 1
ATOM 847 O O . ASP A 1 102 ? 5.062 5.879 -11.310 1.00 81.12 102 ASP A O 1
ATOM 851 N N . TYR A 1 103 ? 5.993 4.853 -13.074 1.00 82.19 103 TYR A N 1
ATOM 852 C CA . TYR A 1 103 ? 4.729 4.637 -13.769 1.00 82.19 103 TYR A CA 1
ATOM 853 C C . TYR A 1 103 ? 3.789 3.732 -12.970 1.00 82.19 103 TYR A C 1
ATOM 855 O O . TYR A 1 103 ? 2.621 4.080 -12.789 1.00 82.19 103 TYR A O 1
ATOM 863 N N . ALA A 1 104 ? 4.280 2.602 -12.457 1.00 79.12 104 ALA A N 1
ATOM 864 C CA . ALA A 1 104 ? 3.462 1.711 -11.646 1.00 79.12 104 ALA A CA 1
ATOM 865 C C . ALA A 1 104 ? 2.954 2.417 -10.382 1.00 79.12 104 ALA A C 1
ATOM 867 O O . ALA A 1 104 ? 1.755 2.418 -10.125 1.00 79.12 104 ALA A O 1
ATOM 868 N N . CYS A 1 105 ? 3.829 3.119 -9.664 1.00 78.69 105 CYS A N 1
ATOM 869 C CA . CYS A 1 105 ? 3.492 3.854 -8.448 1.00 78.69 105 CYS A CA 1
ATOM 870 C C . CYS A 1 105 ? 2.586 5.068 -8.683 1.00 78.69 105 CYS A C 1
ATOM 872 O O . CYS A 1 105 ? 1.914 5.521 -7.762 1.00 78.69 105 CYS A O 1
ATOM 874 N N . SER A 1 106 ? 2.497 5.573 -9.916 1.00 79.94 106 SER A N 1
ATOM 875 C CA . SER A 1 106 ? 1.473 6.561 -10.274 1.00 79.94 106 SER A CA 1
ATOM 876 C C . SER A 1 106 ? 0.056 5.969 -10.324 1.00 79.94 106 SER A C 1
ATOM 878 O O . SER A 1 106 ? -0.924 6.708 -10.247 1.00 79.94 106 SER A O 1
ATOM 880 N N . LEU A 1 107 ? -0.058 4.641 -10.439 1.00 76.88 107 LEU A N 1
ATOM 881 C CA . LEU A 1 107 ? -1.315 3.899 -10.566 1.00 76.88 107 LEU A CA 1
ATOM 882 C C . LEU A 1 107 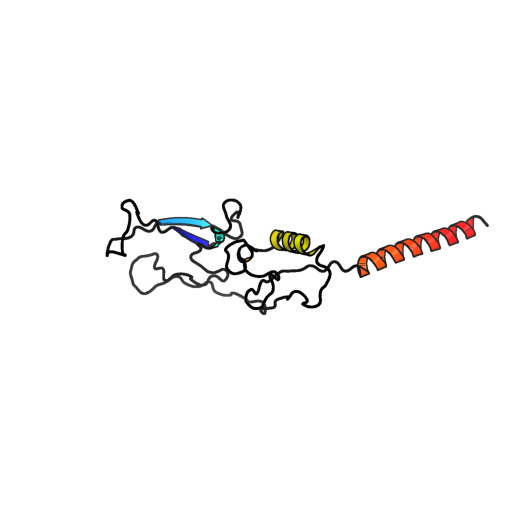? -1.587 2.953 -9.385 1.00 76.88 107 LEU A C 1
ATOM 884 O O . LEU A 1 107 ? -2.681 2.394 -9.298 1.00 76.88 107 LEU A O 1
ATOM 888 N N . SER A 1 108 ? -0.620 2.754 -8.489 1.00 74.88 108 SER A N 1
ATOM 889 C CA . SER A 1 108 ? -0.708 1.834 -7.354 1.00 74.88 108 SER A CA 1
ATOM 890 C C . SER A 1 108 ? -0.113 2.422 -6.080 1.00 74.88 108 SER A C 1
ATOM 892 O O . SER A 1 108 ? 0.698 3.342 -6.118 1.00 74.88 108 SER A O 1
ATOM 894 N N . ASP A 1 109 ? -0.473 1.848 -4.935 1.00 75.06 109 ASP A N 1
ATOM 895 C CA . ASP A 1 109 ? 0.124 2.223 -3.658 1.00 75.06 109 ASP A CA 1
ATOM 896 C C . ASP A 1 109 ? 1.523 1.598 -3.505 1.00 75.06 109 ASP A C 1
ATOM 898 O O . ASP A 1 109 ? 1.660 0.392 -3.312 1.00 75.06 109 ASP A O 1
ATOM 902 N N . CYS A 1 110 ? 2.559 2.432 -3.611 1.00 77.75 110 CYS A N 1
ATOM 903 C CA . CYS A 1 110 ? 3.956 2.051 -3.390 1.00 77.75 110 CYS A CA 1
ATOM 904 C C . CYS A 1 110 ? 4.514 2.555 -2.052 1.00 77.75 110 CYS A C 1
ATOM 906 O O . CYS A 1 110 ? 5.730 2.579 -1.872 1.00 77.75 110 CYS A O 1
ATOM 908 N N . THR A 1 111 ? 3.671 2.989 -1.108 1.00 77.31 111 THR A N 1
ATOM 909 C CA . THR A 1 111 ? 4.138 3.583 0.160 1.00 77.31 111 THR A CA 1
ATOM 910 C C . THR A 1 111 ? 5.103 2.675 0.917 1.00 77.31 111 THR A C 1
ATOM 912 O O . THR A 1 111 ? 6.100 3.151 1.455 1.00 77.31 111 THR A O 1
ATOM 915 N N . ALA A 1 112 ? 4.876 1.364 0.876 1.00 77.81 112 ALA A N 1
ATOM 916 C CA . ALA A 1 112 ? 5.728 0.381 1.530 1.00 77.81 112 ALA A CA 1
ATOM 917 C C . ALA A 1 112 ? 7.124 0.216 0.888 1.00 77.81 112 ALA A C 1
ATOM 919 O O . ALA A 1 112 ? 8.035 -0.245 1.574 1.00 77.81 112 ALA A O 1
ATOM 920 N N . LEU A 1 113 ? 7.316 0.637 -0.370 1.00 78.50 113 LEU A N 1
ATOM 921 C CA . LEU A 1 113 ? 8.630 0.734 -1.030 1.00 78.50 113 LEU A CA 1
ATOM 922 C C . LEU A 1 113 ? 9.381 2.025 -0.665 1.00 78.50 113 LEU A C 1
ATOM 924 O O . LEU A 1 113 ? 10.553 2.179 -0.998 1.00 78.50 113 LEU A O 1
ATOM 928 N N . GLY A 1 114 ? 8.714 2.979 -0.010 1.00 77.56 114 GLY A N 1
ATOM 929 C CA . GLY A 1 114 ? 9.312 4.253 0.368 1.00 77.56 114 GLY A CA 1
ATOM 930 C C . GLY A 1 114 ? 10.406 4.103 1.424 1.00 77.56 114 GLY A C 1
ATOM 931 O O . GLY A 1 114 ? 10.400 3.173 2.234 1.00 77.56 114 GLY A O 1
ATOM 932 N N . TYR A 1 115 ? 11.315 5.076 1.472 1.00 76.81 115 TYR A N 1
ATOM 933 C CA . TYR A 1 115 ? 12.420 5.074 2.426 1.00 76.81 115 TYR A CA 1
ATOM 934 C C . TYR A 1 115 ? 11.952 4.935 3.885 1.00 76.81 115 TYR A C 1
ATOM 936 O O . TYR A 1 115 ? 11.061 5.653 4.331 1.00 76.81 115 TYR A O 1
ATOM 944 N N . GLY A 1 116 ? 12.562 4.011 4.632 1.00 76.38 116 GLY A N 1
ATOM 945 C CA . GLY A 1 116 ? 12.216 3.689 6.022 1.00 76.38 116 GLY A CA 1
ATOM 946 C C . GLY A 1 116 ? 10.983 2.793 6.213 1.00 76.38 116 GLY A C 1
ATOM 947 O O . GLY A 1 116 ? 10.634 2.505 7.356 1.00 76.38 116 GLY A O 1
ATOM 948 N N . SER A 1 117 ? 10.333 2.347 5.135 1.00 77.94 117 SER A N 1
ATOM 949 C CA . SER A 1 117 ? 9.144 1.482 5.190 1.00 77.94 117 SER A CA 1
ATOM 950 C C . SER A 1 117 ? 9.498 -0.011 5.235 1.00 77.94 117 SER A C 1
ATOM 952 O O . SER A 1 117 ? 10.672 -0.385 5.175 1.00 77.94 117 SER A O 1
ATOM 954 N N . SER A 1 118 ? 8.485 -0.882 5.331 1.00 74.44 118 SER A N 1
ATOM 955 C CA . SER A 1 118 ? 8.660 -2.340 5.443 1.00 74.44 118 SER A CA 1
ATOM 956 C C . SER A 1 118 ? 9.453 -2.964 4.294 1.00 74.44 118 SER A C 1
ATOM 958 O O . SER A 1 118 ? 10.131 -3.958 4.526 1.00 74.44 118 SER A O 1
ATOM 960 N N . CYS A 1 119 ? 9.421 -2.367 3.099 1.00 75.31 119 CYS A N 1
ATOM 961 C CA . CYS A 1 119 ? 10.073 -2.893 1.900 1.00 75.31 119 CYS A CA 1
ATOM 962 C C . CYS A 1 119 ? 11.188 -2.006 1.339 1.00 75.31 119 CYS A C 1
ATOM 964 O O . CYS A 1 119 ? 11.571 -2.137 0.183 1.00 75.31 119 CYS A O 1
ATOM 966 N N . ASN A 1 120 ? 11.753 -1.125 2.166 1.00 75.06 120 ASN A N 1
ATOM 967 C CA . ASN A 1 120 ? 12.840 -0.226 1.768 1.00 75.06 120 ASN A CA 1
ATOM 968 C C . ASN A 1 120 ? 14.208 -0.919 1.560 1.00 75.06 120 ASN A C 1
ATOM 970 O O . ASN A 1 120 ? 15.157 -0.290 1.106 1.00 75.06 120 ASN A O 1
ATOM 974 N N . HIS A 1 121 ? 14.368 -2.181 1.961 1.00 63.59 121 HIS A N 1
ATOM 975 C CA . HIS A 1 121 ? 15.695 -2.805 2.043 1.00 63.59 121 HIS A CA 1
ATOM 976 C C . HIS A 1 121 ? 16.185 -3.445 0.742 1.00 63.59 121 HIS A C 1
ATOM 978 O O . HIS A 1 121 ? 17.323 -3.912 0.706 1.00 63.59 121 HIS A O 1
ATOM 984 N N . HIS A 1 122 ? 15.367 -3.451 -0.312 1.00 61.16 122 HIS A N 1
ATOM 985 C CA . HIS A 1 122 ? 15.590 -4.333 -1.451 1.00 61.16 122 HIS A CA 1
ATOM 986 C C . HIS A 1 122 ? 15.782 -3.561 -2.754 1.00 61.16 122 HIS A C 1
ATOM 988 O O . HIS A 1 122 ? 15.005 -2.671 -3.094 1.00 61.16 122 HIS A O 1
ATOM 994 N N . GLU A 1 123 ? 16.833 -3.924 -3.492 1.00 64.44 123 GLU A N 1
ATOM 995 C CA . GLU A 1 123 ? 17.068 -3.442 -4.861 1.00 64.44 123 GLU A CA 1
ATOM 996 C C . GLU A 1 123 ? 15.968 -3.937 -5.820 1.00 64.44 123 GLU A C 1
ATOM 998 O O . GLU A 1 123 ? 15.632 -3.252 -6.787 1.00 64.44 123 GLU A O 1
ATOM 1003 N N . ASP A 1 124 ? 15.378 -5.102 -5.520 1.00 65.50 124 ASP A N 1
ATOM 1004 C CA . ASP A 1 124 ? 14.196 -5.645 -6.186 1.00 65.50 124 ASP A CA 1
ATOM 1005 C C . ASP A 1 124 ? 12.949 -5.463 -5.296 1.00 65.50 124 ASP A C 1
ATOM 1007 O O . ASP A 1 124 ? 12.829 -6.118 -4.259 1.00 65.50 124 ASP A O 1
ATOM 1011 N N . PRO A 1 125 ? 11.972 -4.633 -5.701 1.00 64.06 125 PRO A N 1
ATOM 1012 C CA . PRO A 1 125 ? 10.723 -4.442 -4.970 1.00 64.06 125 PRO A CA 1
ATOM 1013 C C . PRO A 1 125 ? 9.824 -5.688 -4.966 1.00 64.06 125 PRO A C 1
ATOM 1015 O O . PRO A 1 125 ? 8.759 -5.650 -4.361 1.00 64.06 125 PRO A O 1
ATOM 1018 N N . SER A 1 126 ? 10.212 -6.763 -5.655 1.00 61.38 126 SER A N 1
ATOM 1019 C CA . SER A 1 126 ? 9.450 -8.006 -5.809 1.00 61.38 126 SER A CA 1
ATOM 1020 C C . SER A 1 126 ? 10.047 -9.194 -5.047 1.00 61.38 126 SER A C 1
ATOM 1022 O O . SER A 1 126 ? 9.561 -10.316 -5.228 1.00 61.38 126 SER A O 1
ATOM 1024 N N . ASP A 1 127 ? 11.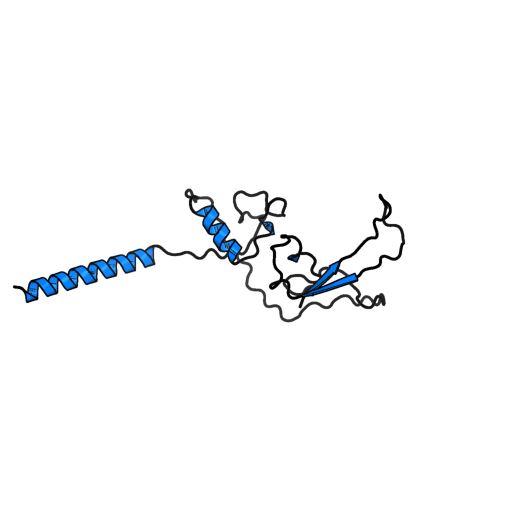099 -8.973 -4.251 1.00 66.50 127 ASP A N 1
ATOM 1025 C CA . ASP A 1 127 ? 11.721 -10.020 -3.434 1.00 66.50 127 ASP A CA 1
ATOM 1026 C C . ASP A 1 127 ? 10.699 -10.656 -2.470 1.00 66.50 127 ASP A C 1
ATOM 1028 O O . ASP A 1 127 ? 9.672 -10.060 -2.140 1.00 66.50 127 ASP A O 1
ATOM 1032 N N . GLU A 1 128 ? 10.947 -11.890 -2.029 1.00 60.47 128 GLU A N 1
ATOM 1033 C CA . GLU A 1 128 ? 9.970 -12.748 -1.342 1.00 60.47 128 GLU A CA 1
ATOM 1034 C C . GLU A 1 128 ? 9.387 -12.135 -0.055 1.00 60.47 128 GLU A C 1
ATOM 1036 O O . GLU A 1 128 ? 8.267 -12.476 0.338 1.00 60.47 128 GLU A O 1
ATOM 1041 N N . GLU A 1 129 ? 10.101 -11.198 0.573 1.00 64.06 129 GLU A N 1
ATOM 1042 C CA . GLU A 1 129 ? 9.637 -10.450 1.748 1.00 64.06 129 GLU A CA 1
ATOM 1043 C C . GLU A 1 129 ? 8.595 -9.363 1.410 1.00 64.06 129 GLU A C 1
ATOM 1045 O O . GLU A 1 129 ? 7.854 -8.914 2.286 1.00 64.06 129 GLU A O 1
ATOM 1050 N N . CYS A 1 130 ? 8.497 -8.965 0.139 1.00 67.81 130 CYS A N 1
ATOM 1051 C CA . CYS A 1 130 ? 7.796 -7.779 -0.340 1.00 67.81 130 CYS A CA 1
ATOM 1052 C C . CYS A 1 130 ? 6.907 -8.093 -1.551 1.00 67.81 130 CYS A C 1
ATOM 1054 O O . CYS A 1 130 ? 7.150 -7.696 -2.688 1.00 67.81 130 CYS A O 1
ATOM 1056 N N . GLN A 1 131 ? 5.817 -8.820 -1.297 1.00 61.19 131 GLN A N 1
ATOM 1057 C CA . GLN A 1 131 ? 4.838 -9.188 -2.321 1.00 61.19 131 GLN A CA 1
ATOM 1058 C C . GLN A 1 131 ? 3.929 -8.005 -2.685 1.00 61.19 131 GLN A C 1
ATOM 1060 O O . GLN A 1 131 ? 2.821 -7.879 -2.159 1.00 61.19 131 GLN A O 1
ATOM 1065 N N . PHE A 1 132 ? 4.362 -7.155 -3.618 1.00 57.00 132 PHE A N 1
ATOM 1066 C CA . PHE A 1 132 ? 3.502 -6.099 -4.157 1.00 57.00 132 PHE A CA 1
ATOM 1067 C C . PHE A 1 132 ? 2.774 -6.532 -5.431 1.00 57.00 132 PHE A C 1
ATOM 1069 O O . PHE A 1 132 ? 3.388 -7.080 -6.352 1.00 57.00 132 PHE A O 1
ATOM 1076 N N . PRO A 1 133 ? 1.468 -6.240 -5.556 1.00 51.22 133 PRO A N 1
ATOM 1077 C CA . PRO A 1 133 ? 0.761 -6.359 -6.820 1.00 51.22 133 PRO A CA 1
ATOM 1078 C C . PRO A 1 133 ? 1.157 -5.190 -7.738 1.00 51.22 133 PRO A C 1
ATOM 1080 O O . PRO A 1 133 ? 0.386 -4.261 -7.958 1.00 51.22 133 PRO A O 1
ATOM 1083 N N . VAL A 1 134 ? 2.374 -5.221 -8.284 1.00 54.22 134 VAL A N 1
ATOM 1084 C CA . VAL A 1 134 ? 2.795 -4.267 -9.315 1.00 54.22 134 VAL A CA 1
ATOM 1085 C C . VAL A 1 134 ? 2.215 -4.729 -10.652 1.00 54.22 134 VAL A C 1
ATOM 1087 O O . VAL A 1 134 ? 2.642 -5.732 -11.232 1.00 54.22 134 VAL A O 1
ATOM 1090 N N . MET A 1 135 ? 1.219 -4.007 -11.166 1.00 41.22 135 MET A N 1
ATOM 1091 C CA . MET A 1 135 ? 0.735 -4.213 -12.531 1.00 41.22 135 MET A CA 1
ATOM 1092 C C . MET A 1 135 ? 1.743 -3.630 -13.526 1.00 41.22 135 MET A C 1
ATOM 1094 O O . MET A 1 135 ? 1.651 -2.471 -13.921 1.00 41.22 135 MET A O 1
ATOM 1098 N N . ILE A 1 136 ? 2.707 -4.441 -13.965 1.00 50.53 136 ILE A N 1
ATOM 1099 C CA . ILE A 1 136 ? 3.605 -4.063 -15.062 1.00 50.53 136 ILE A CA 1
ATOM 1100 C C . ILE A 1 136 ? 2.876 -4.294 -16.392 1.00 50.53 136 ILE A C 1
ATOM 1102 O O . ILE A 1 136 ? 2.751 -5.426 -16.870 1.00 50.53 136 ILE A O 1
ATOM 1106 N N . ALA A 1 137 ? 2.392 -3.218 -17.012 1.00 36.72 137 ALA A N 1
ATOM 1107 C CA . ALA A 1 137 ? 1.863 -3.265 -18.370 1.00 36.72 137 ALA A CA 1
ATOM 1108 C C . ALA A 1 137 ? 3.017 -3.484 -19.364 1.00 36.72 137 ALA A C 1
ATOM 1110 O O . ALA A 1 137 ? 3.812 -2.586 -19.632 1.00 36.72 137 ALA A O 1
ATOM 1111 N N . ARG A 1 138 ? 3.123 -4.685 -19.944 1.00 47.12 138 ARG A N 1
ATOM 1112 C CA . ARG A 1 138 ? 4.044 -4.926 -21.065 1.00 47.12 138 ARG A CA 1
ATOM 1113 C C . ARG A 1 138 ? 3.520 -4.234 -22.323 1.00 47.12 138 ARG A C 1
ATOM 1115 O O . ARG A 1 138 ? 2.636 -4.758 -22.999 1.00 47.12 138 ARG A O 1
ATOM 1122 N N . GLY A 1 139 ? 4.121 -3.106 -22.691 1.00 44.28 139 GLY A N 1
ATOM 1123 C CA . GLY A 1 139 ? 4.116 -2.647 -24.078 1.00 44.28 139 GLY A CA 1
ATOM 1124 C C . GLY A 1 139 ? 4.934 -3.625 -24.920 1.00 44.28 139 GLY A C 1
ATOM 1125 O O . GLY A 1 139 ? 6.148 -3.713 -24.770 1.00 44.28 139 GLY A O 1
ATOM 1126 N N . ASN A 1 140 ? 4.281 -4.422 -25.766 1.00 48.94 140 ASN A N 1
ATOM 1127 C CA . ASN A 1 140 ? 4.976 -5.397 -26.601 1.00 48.94 140 ASN A CA 1
ATOM 1128 C C . ASN A 1 140 ? 5.575 -4.707 -27.851 1.00 48.94 140 ASN A C 1
ATOM 1130 O O . ASN A 1 140 ? 4.801 -4.216 -28.680 1.00 48.94 140 ASN A O 1
ATOM 1134 N N . PRO A 1 141 ? 6.906 -4.721 -28.069 1.00 50.78 141 PRO A N 1
ATOM 1135 C CA . PRO A 1 141 ? 7.522 -4.171 -29.283 1.00 50.78 141 PRO A CA 1
ATOM 1136 C C . PRO A 1 141 ? 7.077 -4.886 -30.571 1.00 50.78 141 PRO A C 1
ATOM 1138 O O . PRO A 1 141 ? 7.181 -4.325 -31.661 1.00 50.78 141 PRO A O 1
ATOM 1141 N N . VAL A 1 142 ? 6.502 -6.092 -30.475 1.00 55.69 142 VAL A N 1
ATOM 1142 C CA . VAL A 1 142 ? 5.931 -6.821 -31.621 1.00 55.69 142 VAL A CA 1
ATOM 1143 C C . VAL A 1 142 ? 4.759 -6.063 -32.259 1.00 55.69 142 VAL A C 1
ATOM 1145 O O . VAL A 1 142 ? 4.581 -6.137 -33.475 1.00 55.69 142 VAL A O 1
ATOM 1148 N N . ALA A 1 143 ? 3.983 -5.299 -31.479 1.00 55.69 143 ALA A N 1
ATOM 1149 C CA . ALA A 1 143 ? 2.912 -4.463 -32.025 1.00 55.69 143 ALA A CA 1
ATOM 1150 C C . ALA A 1 143 ? 3.484 -3.312 -32.869 1.00 55.69 143 ALA A C 1
ATOM 1152 O O . ALA A 1 143 ? 3.021 -3.081 -33.981 1.00 55.69 143 ALA A O 1
ATOM 1153 N N . VAL A 1 144 ? 4.554 -2.665 -32.391 1.00 59.41 144 VAL A N 1
ATOM 1154 C CA . VAL A 1 144 ? 5.264 -1.605 -33.125 1.00 59.41 144 VAL A CA 1
ATOM 1155 C C . VAL A 1 144 ? 5.882 -2.157 -34.410 1.00 59.41 144 VAL A C 1
ATOM 1157 O O . VAL A 1 144 ? 5.694 -1.578 -35.476 1.00 59.41 144 VAL A O 1
ATOM 1160 N N . HIS A 1 145 ? 6.539 -3.319 -34.347 1.00 61.81 145 HIS A N 1
ATOM 1161 C CA . HIS A 1 145 ? 7.143 -3.948 -35.524 1.00 61.81 145 HIS A CA 1
ATOM 1162 C C . HIS A 1 145 ? 6.100 -4.341 -36.584 1.00 61.81 145 HIS A C 1
ATOM 1164 O O . HIS A 1 145 ? 6.335 -4.166 -37.779 1.00 61.81 145 HIS A O 1
ATOM 1170 N N . ARG A 1 146 ? 4.923 -4.840 -36.175 1.00 65.12 146 ARG A N 1
ATOM 1171 C CA . ARG A 1 146 ? 3.819 -5.132 -37.106 1.00 65.12 146 ARG A CA 1
ATOM 1172 C C . ARG A 1 146 ? 3.265 -3.870 -37.766 1.00 65.12 146 ARG A C 1
ATOM 1174 O O . ARG A 1 146 ? 3.014 -3.895 -38.967 1.00 65.12 146 ARG A O 1
ATOM 1181 N N . THR A 1 147 ? 3.122 -2.776 -37.019 1.00 72.94 147 THR A N 1
ATOM 1182 C CA . THR A 1 147 ? 2.661 -1.490 -37.565 1.00 72.94 147 THR A CA 1
ATOM 1183 C C . THR A 1 147 ? 3.663 -0.911 -38.564 1.00 72.94 147 THR A C 1
ATOM 1185 O O . THR A 1 147 ? 3.273 -0.508 -39.656 1.00 72.94 147 THR A O 1
ATOM 1188 N N . VAL A 1 148 ? 4.960 -0.932 -38.241 1.00 82.44 148 VAL A N 1
ATOM 1189 C CA . VAL A 1 148 ? 6.022 -0.444 -39.140 1.00 82.44 148 VAL A CA 1
ATOM 1190 C C . VAL A 1 148 ? 6.100 -1.285 -40.416 1.00 82.44 148 VAL A C 1
ATOM 1192 O O . VAL A 1 148 ? 6.154 -0.727 -41.511 1.00 82.44 148 VAL A O 1
ATOM 1195 N N . LEU A 1 149 ? 6.039 -2.616 -40.301 1.00 85.12 149 LEU A N 1
ATOM 1196 C CA . LEU A 1 149 ? 6.026 -3.507 -41.463 1.00 85.12 149 LEU A CA 1
ATOM 1197 C C . LEU A 1 149 ? 4.793 -3.269 -42.348 1.00 85.12 149 LEU A C 1
ATOM 1199 O O . LEU A 1 149 ? 4.920 -3.236 -43.569 1.00 85.12 149 LEU A O 1
ATOM 1203 N N . GLY A 1 150 ? 3.619 -3.048 -41.746 1.00 85.56 150 GLY A N 1
ATOM 1204 C CA . GLY A 1 150 ? 2.396 -2.714 -42.479 1.00 85.56 150 GLY A CA 1
ATOM 1205 C C . GLY A 1 150 ? 2.508 -1.406 -43.267 1.00 85.56 150 GLY A C 1
ATOM 1206 O O . GLY A 1 150 ? 2.107 -1.358 -44.427 1.00 85.56 150 GLY A O 1
ATOM 1207 N N . ILE A 1 151 ? 3.112 -0.368 -42.679 1.00 90.38 151 ILE A N 1
ATOM 1208 C CA . ILE A 1 151 ? 3.348 0.915 -43.361 1.00 90.38 151 ILE A CA 1
ATOM 1209 C C . ILE A 1 151 ? 4.313 0.735 -44.538 1.00 90.38 151 ILE A C 1
A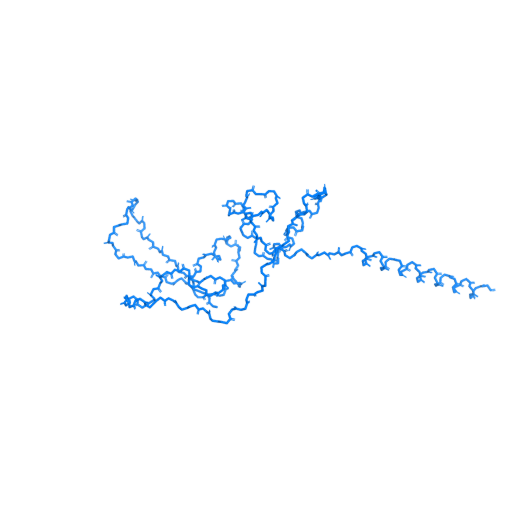TOM 1211 O O . ILE A 1 151 ? 4.044 1.231 -45.629 1.00 90.38 151 ILE A O 1
ATOM 1215 N N . LEU A 1 152 ? 5.415 0.006 -44.345 1.00 92.44 152 LEU A N 1
ATOM 1216 C CA . LEU A 1 152 ? 6.392 -0.241 -45.410 1.00 92.44 152 LEU A CA 1
ATOM 1217 C C . LEU A 1 152 ? 5.782 -1.012 -46.585 1.00 92.44 152 LEU A C 1
ATOM 1219 O O . LEU A 1 152 ? 6.030 -0.652 -47.734 1.00 92.44 152 LEU A O 1
ATOM 1223 N N . LEU A 1 153 ? 4.960 -2.029 -46.307 1.00 91.81 153 LEU A N 1
ATOM 1224 C CA . LEU A 1 153 ? 4.250 -2.781 -47.343 1.00 91.81 153 LEU A CA 1
ATOM 1225 C C . LEU A 1 153 ? 3.267 -1.891 -48.111 1.00 91.81 153 LEU A C 1
ATOM 1227 O O . LEU A 1 153 ? 3.291 -1.899 -49.337 1.00 91.81 153 LEU A O 1
ATOM 1231 N N . ALA A 1 154 ? 2.482 -1.062 -47.417 1.00 90.00 154 ALA A N 1
ATOM 1232 C CA . ALA A 1 154 ? 1.543 -0.142 -48.060 1.00 90.00 154 ALA A CA 1
ATOM 1233 C C . ALA A 1 154 ? 2.249 0.896 -48.954 1.00 90.00 154 ALA A C 1
ATOM 1235 O O . ALA A 1 154 ? 1.775 1.207 -50.047 1.00 90.00 154 ALA A O 1
ATOM 1236 N N . VAL A 1 155 ? 3.405 1.413 -48.519 1.00 94.25 155 VAL A N 1
ATOM 1237 C CA . VAL A 1 155 ? 4.227 2.324 -49.330 1.00 94.25 155 VAL A CA 1
ATOM 1238 C C . VAL A 1 155 ? 4.773 1.609 -50.565 1.00 94.25 155 VAL A C 1
ATOM 1240 O O . VAL A 1 155 ? 4.725 2.171 -51.656 1.00 94.25 155 VAL A O 1
ATOM 1243 N N . LEU A 1 156 ? 5.261 0.374 -50.417 1.00 95.31 156 LEU A N 1
ATOM 1244 C CA . LEU A 1 156 ? 5.804 -0.410 -51.526 1.00 95.31 156 LEU A CA 1
ATOM 1245 C C . LEU A 1 156 ? 4.722 -0.747 -52.563 1.00 95.31 156 LEU A C 1
ATOM 1247 O O . LEU A 1 156 ? 4.938 -0.556 -53.758 1.00 95.31 156 LEU A O 1
ATOM 1251 N N . GLU A 1 157 ? 3.547 -1.189 -52.111 1.00 91.56 157 GLU A N 1
ATOM 1252 C CA . GLU A 1 157 ? 2.388 -1.455 -52.969 1.00 91.56 157 GLU A CA 1
ATOM 1253 C C . GLU A 1 157 ? 1.933 -0.189 -53.703 1.00 91.56 157 GLU A C 1
ATOM 1255 O O . GLU A 1 157 ? 1.745 -0.216 -54.920 1.00 91.56 157 GLU A O 1
ATOM 1260 N N . GLY A 1 158 ? 1.839 0.944 -53.000 1.00 91.62 158 GLY A N 1
ATOM 1261 C CA . GLY A 1 158 ? 1.518 2.233 -53.612 1.00 91.62 158 GLY A CA 1
ATOM 1262 C C . GLY A 1 158 ? 2.545 2.667 -54.662 1.00 91.62 158 GLY A C 1
ATOM 1263 O O . GLY A 1 158 ? 2.170 3.173 -55.719 1.00 91.62 158 GLY A O 1
ATOM 1264 N N . PHE A 1 159 ? 3.834 2.419 -54.414 1.00 93.88 159 PHE A N 1
ATOM 1265 C CA . PHE A 1 159 ? 4.908 2.727 -55.359 1.00 93.88 159 PHE A CA 1
ATOM 1266 C C . PHE A 1 159 ? 4.827 1.859 -56.620 1.00 93.88 159 PHE A C 1
ATOM 1268 O O . PHE A 1 159 ? 4.984 2.366 -57.727 1.00 93.88 159 PHE A O 1
ATOM 1275 N N . ILE A 1 160 ? 4.525 0.566 -56.470 1.00 93.75 160 ILE A N 1
ATOM 1276 C CA . ILE A 1 160 ? 4.328 -0.356 -57.598 1.00 93.75 160 ILE A CA 1
ATOM 1277 C C . ILE A 1 160 ? 3.132 0.085 -58.449 1.00 93.75 160 ILE A C 1
ATOM 1279 O O . ILE A 1 160 ? 3.252 0.169 -59.669 1.00 93.75 160 ILE A O 1
ATOM 1283 N N . VAL A 1 161 ? 1.998 0.418 -57.824 1.00 91.81 161 VAL A N 1
ATOM 1284 C CA . VAL A 1 161 ? 0.807 0.907 -58.541 1.00 91.81 161 VAL A CA 1
ATOM 1285 C C . VAL A 1 161 ? 1.102 2.220 -59.267 1.00 91.81 161 VAL A C 1
ATOM 1287 O O . VAL A 1 161 ? 0.722 2.377 -60.423 1.00 91.81 161 VAL A O 1
ATOM 1290 N N . PHE A 1 162 ? 1.819 3.148 -58.630 1.00 92.12 162 PHE A N 1
ATOM 1291 C CA . PHE A 1 162 ? 2.217 4.405 -59.259 1.00 92.12 162 PHE A CA 1
ATOM 1292 C C . PHE A 1 162 ? 3.114 4.184 -60.485 1.00 92.12 162 PHE A C 1
ATOM 1294 O O . PHE A 1 162 ? 2.873 4.781 -61.531 1.00 92.12 162 PHE A O 1
ATOM 1301 N N . LEU A 1 163 ? 4.105 3.292 -60.388 1.00 91.31 163 LEU A N 1
ATOM 1302 C CA . LEU A 1 163 ? 4.979 2.951 -61.513 1.00 91.31 163 LEU A CA 1
ATOM 1303 C C . LEU A 1 163 ? 4.200 2.333 -62.681 1.00 91.31 163 LEU A C 1
ATOM 1305 O O . LEU A 1 163 ? 4.460 2.704 -63.819 1.00 91.31 163 LEU A O 1
ATOM 1309 N N . LEU A 1 164 ? 3.220 1.464 -62.403 1.00 89.88 164 LEU A N 1
ATOM 1310 C CA . LEU A 1 164 ? 2.354 0.853 -63.422 1.00 89.88 164 LEU A CA 1
ATOM 1311 C C . LEU A 1 164 ? 1.395 1.846 -64.097 1.00 89.88 164 LEU A C 1
ATOM 1313 O O . LEU A 1 164 ? 0.951 1.595 -65.210 1.00 89.88 164 LEU A O 1
ATOM 1317 N N . LEU A 1 165 ? 1.040 2.945 -63.426 1.00 86.38 165 LEU A N 1
ATOM 1318 C CA . LEU A 1 165 ? 0.164 3.985 -63.979 1.00 86.38 165 LEU A CA 1
ATOM 1319 C C . LEU A 1 165 ? 0.917 5.020 -64.827 1.00 86.38 165 LEU A C 1
ATOM 1321 O O . LEU A 1 165 ? 0.289 5.741 -65.600 1.00 86.38 165 LEU A O 1
ATOM 1325 N N . VAL A 1 166 ? 2.236 5.129 -64.645 1.00 89.06 166 VAL A N 1
ATOM 1326 C CA . VAL A 1 166 ? 3.099 6.101 -65.341 1.00 89.06 166 VAL A CA 1
ATOM 1327 C C . VAL A 1 166 ? 3.902 5.449 -66.482 1.00 89.06 166 VAL A C 1
ATOM 1329 O O . VAL A 1 166 ? 4.468 6.163 -67.310 1.00 89.06 166 VAL A O 1
ATOM 1332 N N . SER A 1 167 ? 3.932 4.114 -66.553 1.00 73.50 167 SER A N 1
ATOM 1333 C CA . SER A 1 167 ? 4.442 3.313 -67.680 1.00 73.50 167 SER A CA 1
ATOM 1334 C C . SER A 1 167 ? 3.370 3.031 -68.727 1.00 73.50 167 SER A C 1
ATOM 1336 O O . SER A 1 167 ? 3.682 3.158 -69.931 1.00 73.50 167 SER A O 1
#

Mean predicted aligned error: 15.48 Å

Organism: NCBI:txid165716

Secondary structure (DSSP, 8-state):
-EEEEE-----SSS-----S-PPP-EEEEEE-GGGS-SSS-TTGGG-BSB-TTS-BSS---TT---SS--PPPPS---PPP---PPPPTT----TTHHHHHHHHHHHS--GGGSTTSTTTT-SSTTSTT-----------HHHHHHHHHHHHHHHHHHHHHHHHHH-

Sequence (167 aa):
MDMDMDMDTDTRYGYSTIRKRIIDAYLFILIDDNAKSITPGCFERHWRVFEFDGKPKYELDLFGLRENKGLVAGEGVDYIPKRWCVLNPQARDFEDFPRNIDYACSLSDCTALGYGSSCNHHEDPSDEECQFPVMIARGNPVAVHRTVLGILLAVLEGFIVFLLLVS

InterPro domains:
  IPR012946 X8 domain [SM00768] (83-132)

Radius of gyration: 27.17 Å; Cα contacts (8 Å, |Δi|>4): 126; chains: 1; bounding box: 41×33×103 Å

Foldseek 3Di:
DWWAKDFDDPPVDPDDDDDPDDGDIDGDDDDDLVPPDCVVHLCPSPRTCADPQQHGPDQDDPVPPPPSDGDDGDPDDDDDPQDADWDDPPDDDCVCVVVQVVVQVVVDPPSQCDPPHQQVPDPTCCPPSHGDRRPRDDPDCVVVVVVVVVVVVVVVVVVVVVVVVVD

pLDDT: mean 71.1, std 13.44, range [36.72, 95.31]